Protein AF-A0A6I9P9M8-F1 (afdb_monomer)

Secondary structure (DSSP, 8-state):
----------------S---TT---S-PPP---------TTS-TTHHHHHHHHHHHHHHHHS---SEEEEEEES--GGGHHHHHHHHHHHHHHHHHHH-TT---EEEEEEEE-S-S-----SSSTT-BTTTTBPPTTEEE-SSSS-SSS-EEEEE-S----TTSTT---EEEE-

pLDDT: mean 73.75, std 18.57, range [33.0, 93.5]

Radius of gyration: 21.04 Å; Cα contacts (8 Å, |Δi|>4): 211; chains: 1; bounding box: 41×43×66 Å

Solvent-accessible surface area (backbone atoms only — not comparable to full-atom values): 11092 Å² total; per-residue (Å²): 132,85,79,68,79,81,80,81,82,86,84,88,83,84,84,76,96,64,83,73,94,78,77,83,80,88,79,90,80,80,96,71,96,69,88,74,78,68,62,85,83,49,68,85,63,43,27,61,54,46,34,51,50,52,53,52,46,29,72,74,68,74,48,82,71,64,62,46,80,44,79,46,70,79,65,54,81,95,45,39,70,73,38,49,54,60,47,53,51,27,50,50,50,23,39,34,75,75,36,83,83,50,75,52,50,75,46,60,30,39,33,35,56,85,72,88,80,70,65,71,52,90,49,79,85,62,32,37,69,96,39,48,25,48,48,54,68,47,70,48,65,63,95,84,42,58,95,86,55,59,34,35,38,39,25,79,57,71,50,84,60,68,84,54,83,55,69,60,42,35,40,36,38,90

InterPro domains:
  IPR003165 Piwi domain [PF02171] (35-161)
  IPR003165 Piwi domain [PS50822] (40-174)
  IPR003165 Piwi domain [SM00950] (5-174)
  IPR012337 Ribonuclease H-like superfamily [SSF53098] (2-161)
  IPR036397 Ribonuclease H superfamily [G3DSA:3.30.420.10] (1-168)

Mean predicted aligned error: 12.26 Å

Structure (mmCIF, N/CA/C/O backbone):
data_AF-A0A6I9P9M8-F1
#
_entry.id   AF-A0A6I9P9M8-F1
#
loop_
_atom_site.group_PDB
_atom_site.id
_atom_site.type_symbol
_atom_site.label_atom_id
_atom_site.label_alt_id
_atom_site.label_comp_id
_atom_site.label_asym_id
_atom_site.label_entity_id
_atom_site.label_seq_id
_atom_site.pdbx_PDB_ins_code
_atom_site.Cartn_x
_atom_site.Cartn_y
_atom_site.Cartn_z
_atom_site.occupancy
_atom_site.B_iso_or_equiv
_atom_site.auth_seq_id
_atom_site.auth_comp_id
_atom_site.auth_asym_id
_atom_site.auth_atom_id
_atom_site.pdbx_PDB_model_num
ATOM 1 N N . MET A 1 1 ? -22.772 -9.140 -12.361 1.00 38.00 1 MET A N 1
ATOM 2 C CA . MET A 1 1 ? -21.519 -8.403 -12.088 1.00 38.00 1 MET A CA 1
ATOM 3 C C . MET A 1 1 ? -21.936 -7.082 -11.479 1.00 38.00 1 MET A C 1
ATOM 5 O O . MET A 1 1 ? -22.175 -6.124 -12.203 1.00 38.00 1 MET A O 1
ATOM 9 N N . ASP A 1 2 ? -22.177 -7.093 -10.172 1.00 39.47 2 ASP A N 1
ATOM 10 C CA . ASP A 1 2 ? -22.816 -5.989 -9.462 1.00 39.47 2 ASP A CA 1
ATOM 11 C C . ASP A 1 2 ? -21.878 -4.789 -9.412 1.00 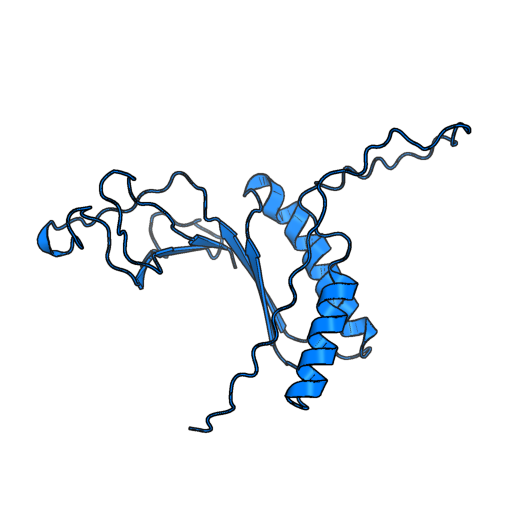39.47 2 ASP A C 1
ATOM 13 O O . ASP A 1 2 ? -20.940 -4.736 -8.612 1.00 39.47 2 ASP A O 1
ATOM 17 N N . GLY A 1 3 ? -22.136 -3.837 -10.308 1.00 44.97 3 GLY A N 1
ATOM 18 C CA . GLY A 1 3 ? -21.506 -2.529 -10.343 1.00 44.97 3 GLY A CA 1
ATOM 19 C C . GLY A 1 3 ? -21.892 -1.739 -9.103 1.00 44.97 3 GLY A C 1
ATOM 20 O O . GLY A 1 3 ? -22.756 -0.869 -9.152 1.00 44.97 3 GLY A O 1
ATOM 21 N N . HIS A 1 4 ? -21.246 -2.042 -7.982 1.00 50.22 4 HIS A N 1
ATOM 22 C CA . HIS A 1 4 ? -21.179 -1.110 -6.875 1.00 50.22 4 HIS A CA 1
ATOM 23 C C . HIS A 1 4 ? -20.422 0.110 -7.404 1.00 50.22 4 HIS A C 1
ATOM 25 O O . HIS A 1 4 ? -19.258 -0.041 -7.785 1.00 50.22 4 HIS A O 1
ATOM 31 N N . PRO A 1 5 ? -21.038 1.304 -7.476 1.00 45.53 5 PRO A N 1
ATOM 32 C CA . PRO A 1 5 ? -20.287 2.502 -7.793 1.00 45.53 5 PRO A CA 1
ATOM 33 C C . PRO A 1 5 ? -19.228 2.629 -6.706 1.00 45.53 5 PRO A C 1
ATOM 35 O O . PRO A 1 5 ? -19.551 2.792 -5.526 1.00 45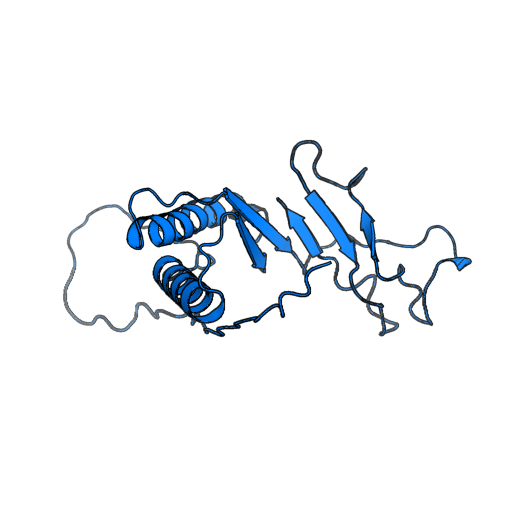.53 5 PRO A O 1
ATOM 38 N N . SER A 1 6 ? -17.964 2.486 -7.081 1.00 42.50 6 SER A N 1
ATOM 39 C CA . SER A 1 6 ? -16.853 2.715 -6.180 1.00 42.50 6 SER A CA 1
ATOM 40 C C . SER A 1 6 ? -16.897 4.192 -5.784 1.00 42.50 6 SER A C 1
ATOM 42 O O . SER A 1 6 ? -16.474 5.084 -6.512 1.00 42.50 6 SER A O 1
ATOM 44 N N . ARG A 1 7 ? -17.516 4.470 -4.632 1.00 52.22 7 ARG A N 1
ATOM 45 C CA . ARG A 1 7 ? -17.555 5.796 -4.016 1.00 52.22 7 ARG A CA 1
ATOM 46 C C . ARG A 1 7 ? -16.172 6.054 -3.435 1.00 52.22 7 ARG A C 1
ATOM 48 O O . ARG A 1 7 ? -15.908 5.748 -2.277 1.00 52.22 7 ARG A O 1
ATOM 55 N N . TYR A 1 8 ? -15.264 6.547 -4.267 1.00 51.00 8 TYR A N 1
ATOM 56 C CA . TYR A 1 8 ? -13.941 6.951 -3.816 1.00 51.00 8 TYR A CA 1
ATOM 57 C C . TYR A 1 8 ? -14.081 8.202 -2.941 1.00 51.00 8 TYR A C 1
ATOM 59 O O . TYR A 1 8 ? -14.639 9.210 -3.370 1.00 51.00 8 TYR A O 1
ATOM 67 N N . CYS A 1 9 ? -13.586 8.134 -1.709 1.00 54.84 9 CYS A N 1
ATOM 68 C CA . CYS A 1 9 ? -13.408 9.297 -0.851 1.00 54.84 9 CYS A CA 1
ATOM 69 C C . CYS A 1 9 ? -11.907 9.568 -0.752 1.00 54.84 9 CYS A C 1
ATOM 71 O O . CYS A 1 9 ? -11.137 8.658 -0.443 1.00 54.84 9 CYS A O 1
ATOM 73 N N . ALA A 1 10 ? -11.492 10.794 -1.063 1.00 51.47 10 ALA A N 1
ATOM 74 C CA . ALA A 1 10 ? -10.105 11.222 -0.972 1.00 51.47 10 ALA A CA 1
ATOM 75 C C . ALA A 1 10 ? -10.009 12.363 0.039 1.00 51.47 10 ALA A C 1
ATOM 77 O O . ALA A 1 10 ? -10.648 13.400 -0.127 1.00 51.47 10 ALA A O 1
ATOM 78 N N . THR A 1 11 ? -9.187 12.171 1.065 1.00 57.09 11 THR A N 1
ATOM 79 C CA . THR A 1 11 ? -8.859 13.214 2.037 1.00 57.09 11 THR A CA 1
ATOM 80 C C . THR A 1 11 ? -7.403 13.599 1.826 1.00 57.09 11 THR A C 1
ATOM 82 O O . THR A 1 11 ? -6.520 12.744 1.886 1.00 57.09 11 THR A O 1
ATOM 85 N N . VAL A 1 12 ? -7.147 14.879 1.557 1.00 64.94 12 VAL A N 1
ATOM 86 C CA . VAL A 1 12 ? -5.789 15.421 1.419 1.00 64.94 12 VAL A CA 1
ATOM 87 C C . VAL A 1 12 ? -5.429 16.122 2.719 1.00 64.94 12 VAL A C 1
ATOM 89 O O . VAL A 1 12 ? -6.162 16.996 3.175 1.00 64.94 12 VAL A O 1
ATOM 92 N N . ARG A 1 13 ? -4.296 15.749 3.314 1.00 65.19 13 ARG A N 1
ATOM 93 C CA . ARG A 1 13 ? -3.725 16.444 4.471 1.00 65.19 13 ARG A CA 1
ATOM 94 C C . ARG A 1 13 ? -2.255 16.740 4.222 1.00 65.19 13 ARG A C 1
ATOM 96 O O . ARG A 1 13 ? -1.567 15.971 3.553 1.00 65.19 13 ARG A O 1
ATOM 103 N N . VAL A 1 14 ? -1.791 17.864 4.755 1.00 61.94 14 VAL A N 1
ATOM 104 C CA . VAL A 1 14 ? -0.394 18.293 4.670 1.00 61.94 14 VAL A CA 1
ATOM 105 C C . VAL A 1 14 ? 0.233 18.108 6.042 1.00 61.94 14 VAL A C 1
ATOM 107 O O . VAL A 1 14 ? -0.209 18.721 7.010 1.00 61.94 14 VAL A O 1
ATOM 110 N N . GLN A 1 15 ? 1.260 17.267 6.123 1.00 57.44 15 GLN A N 1
ATOM 111 C CA . GLN A 1 15 ? 2.121 17.190 7.297 1.00 57.44 15 GLN A CA 1
ATOM 112 C C . GLN A 1 15 ? 3.264 18.186 7.096 1.00 57.44 15 GLN A C 1
ATOM 114 O O . GLN A 1 15 ? 4.047 18.064 6.154 1.00 57.44 15 GLN A O 1
ATOM 119 N N . THR A 1 16 ? 3.338 19.211 7.941 1.00 53.88 16 THR A N 1
ATOM 120 C CA . THR A 1 16 ? 4.439 20.175 7.914 1.00 53.88 16 THR A CA 1
ATOM 121 C C . THR A 1 16 ? 5.684 19.543 8.531 1.00 53.88 16 THR A C 1
ATOM 123 O O . THR A 1 16 ? 5.654 18.996 9.630 1.00 53.88 16 THR A O 1
ATOM 126 N N . SER A 1 17 ? 6.815 19.625 7.832 1.00 44.75 17 SER A N 1
ATOM 127 C CA . SER A 1 17 ? 8.100 19.064 8.271 1.00 44.75 17 SER A CA 1
ATOM 128 C C . SER A 1 17 ? 8.803 19.910 9.345 1.00 44.75 17 SER A C 1
ATOM 130 O O . SER A 1 17 ? 10.019 19.832 9.491 1.00 44.75 17 SER A O 1
ATOM 132 N N . ARG A 1 18 ? 8.091 20.776 10.069 1.00 45.00 18 ARG A N 1
ATOM 133 C CA . ARG A 1 18 ? 8.691 21.678 11.057 1.00 45.00 18 ARG A CA 1
ATOM 134 C C . ARG A 1 18 ? 7.803 21.787 12.286 1.00 45.00 18 ARG A C 1
ATOM 136 O O . ARG A 1 18 ? 6.855 22.563 12.300 1.00 45.00 18 ARG A O 1
ATOM 143 N N . GLN A 1 19 ? 8.161 21.052 13.330 1.00 40.75 19 GLN A N 1
ATOM 144 C CA . GLN A 1 19 ? 8.165 21.656 14.654 1.00 40.75 19 GLN A CA 1
ATOM 145 C C . GLN A 1 19 ? 9.576 22.204 14.829 1.00 40.75 19 GLN A C 1
ATOM 147 O O . GLN A 1 19 ? 10.525 21.460 15.056 1.00 40.75 19 GLN A O 1
ATOM 152 N N . ASP A 1 20 ? 9.721 23.502 14.592 1.00 33.00 20 ASP A N 1
ATOM 153 C CA . ASP A 1 20 ? 10.872 24.247 15.073 1.00 33.00 20 ASP A CA 1
ATOM 154 C C . ASP A 1 20 ? 10.820 24.132 16.606 1.00 33.00 20 ASP A C 1
ATOM 156 O O . ASP A 1 20 ? 9.942 24.715 17.247 1.00 33.00 20 ASP A O 1
ATOM 160 N N . ILE A 1 21 ? 11.691 23.314 17.202 1.00 41.12 21 ILE A N 1
ATOM 161 C CA . ILE A 1 21 ? 11.910 23.277 18.657 1.00 41.12 21 ILE A CA 1
ATOM 162 C C . ILE A 1 21 ? 12.675 24.559 19.023 1.00 41.12 21 ILE A C 1
ATOM 164 O O . ILE A 1 21 ? 13.823 24.532 19.451 1.00 41.12 21 ILE A O 1
ATOM 168 N N . SER A 1 22 ? 12.070 25.718 18.771 1.00 34.97 22 SER A N 1
ATOM 169 C CA . SER A 1 22 ? 12.670 27.023 19.047 1.00 34.97 22 SER A CA 1
ATOM 170 C C . SER A 1 22 ? 11.703 28.024 19.681 1.00 34.97 22 SER A C 1
ATOM 172 O O . SER A 1 22 ? 12.068 29.183 19.846 1.00 34.97 22 SER A O 1
ATOM 174 N N . GLN A 1 23 ? 10.509 27.600 20.127 1.00 36.34 23 GLN A N 1
ATOM 175 C CA . GLN A 1 23 ? 9.585 28.476 20.873 1.00 36.34 23 GLN A CA 1
ATOM 176 C C . GLN A 1 23 ? 8.889 27.832 22.087 1.00 36.34 23 GLN A C 1
ATOM 178 O O . GLN A 1 23 ? 7.714 28.079 22.339 1.00 36.34 23 GLN A O 1
ATOM 183 N N . VAL A 1 24 ? 9.616 27.071 22.910 1.00 41.75 24 VAL A N 1
ATOM 184 C CA . VAL A 1 24 ? 9.244 26.934 24.332 1.00 41.75 24 VAL A CA 1
ATOM 185 C C . VAL A 1 24 ? 10.302 27.654 25.157 1.00 41.75 24 VAL A C 1
ATOM 187 O O . VAL A 1 24 ? 11.291 27.082 25.605 1.00 41.75 24 VAL A O 1
ATOM 190 N N . SER A 1 25 ? 10.116 28.965 25.281 1.00 45.06 25 SER A N 1
ATOM 191 C CA . SER A 1 25 ? 10.826 29.798 26.241 1.00 45.06 25 SER A CA 1
ATOM 192 C C . SER A 1 25 ? 10.408 29.434 27.668 1.00 45.06 25 SER A C 1
ATOM 194 O O . SER A 1 25 ? 9.216 29.380 27.961 1.00 45.06 25 SER A O 1
ATOM 196 N N . ALA A 1 26 ? 11.418 29.309 28.534 1.00 44.53 26 ALA A N 1
ATOM 197 C CA . ALA A 1 26 ? 11.366 29.329 29.998 1.00 44.53 26 ALA A CA 1
ATOM 198 C C . ALA A 1 26 ? 10.738 28.110 30.702 1.00 44.53 26 ALA A C 1
ATOM 200 O O 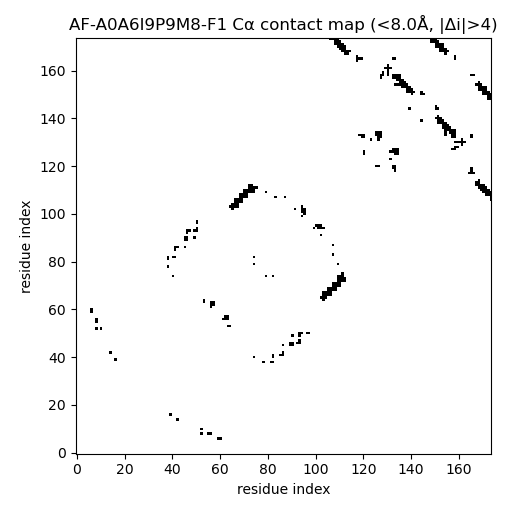. ALA A 1 26 ? 9.615 28.182 31.181 1.00 44.53 26 ALA A O 1
ATOM 201 N N . CYS A 1 27 ? 11.507 27.019 30.812 1.00 36.59 27 CYS A N 1
ATOM 202 C CA . CYS A 1 27 ? 11.688 26.203 32.031 1.00 36.59 27 CYS A CA 1
ATOM 203 C C . CYS A 1 27 ? 12.611 25.005 31.713 1.00 36.59 27 CYS A C 1
ATOM 205 O O . CYS A 1 27 ? 12.400 24.359 30.687 1.00 36.59 27 CYS A O 1
ATOM 207 N N . PRO A 1 28 ? 13.617 24.669 32.545 1.00 48.19 28 PRO A N 1
ATOM 208 C CA . PRO A 1 28 ? 14.420 23.465 32.335 1.00 48.19 28 PRO A CA 1
ATOM 209 C C . PRO A 1 28 ? 13.622 22.209 32.749 1.00 48.19 28 PRO A C 1
ATOM 211 O O . PRO A 1 28 ? 13.163 22.145 33.892 1.00 48.19 28 PRO A O 1
ATOM 214 N N . PRO A 1 29 ? 13.435 21.206 31.870 1.00 51.84 29 PRO A N 1
ATOM 215 C CA . PRO A 1 29 ? 12.819 19.935 32.246 1.00 51.84 29 PRO A CA 1
ATOM 216 C C . PRO A 1 29 ? 13.831 18.979 32.923 1.00 51.84 29 PRO A C 1
ATOM 218 O O . PRO A 1 29 ? 15.032 19.063 32.656 1.00 51.84 29 PRO A O 1
ATOM 221 N N . PRO A 1 30 ? 13.371 18.060 33.798 1.00 41.84 30 PRO A N 1
ATOM 222 C CA . PRO A 1 30 ? 14.217 17.073 34.478 1.00 41.84 30 PRO A CA 1
ATOM 223 C C . PRO A 1 30 ? 14.722 15.977 33.515 1.00 41.84 30 PRO A C 1
ATOM 225 O O . PRO A 1 30 ? 14.087 15.723 32.487 1.00 41.84 30 PRO A O 1
ATOM 228 N N . PRO A 1 31 ? 15.834 15.278 33.830 1.00 44.16 31 PRO A N 1
ATOM 229 C CA . PRO A 1 31 ? 16.413 14.292 32.932 1.00 44.16 31 PRO A CA 1
ATOM 230 C C . PRO A 1 31 ? 15.608 12.995 33.019 1.00 44.16 31 PRO A C 1
ATOM 232 O O . PRO A 1 31 ? 15.712 12.243 33.985 1.00 44.16 31 PRO A O 1
ATOM 235 N N . THR A 1 32 ? 14.808 12.708 31.996 1.00 40.38 32 THR A N 1
ATOM 236 C CA . THR A 1 32 ? 14.287 11.354 31.776 1.00 40.38 32 THR A CA 1
ATOM 237 C C . THR A 1 32 ? 14.656 10.953 30.359 1.00 40.38 32 THR A C 1
ATOM 239 O O . THR A 1 32 ? 14.159 11.515 29.387 1.00 40.38 32 THR A O 1
ATOM 242 N N . HIS A 1 33 ? 15.605 10.026 30.253 1.00 40.56 33 HIS A N 1
ATOM 243 C CA . HIS A 1 33 ? 16.050 9.440 28.997 1.00 40.56 33 HIS A CA 1
ATOM 244 C C . HIS A 1 33 ? 14.869 8.812 28.253 1.00 40.56 33 HIS A C 1
ATOM 246 O O . HIS A 1 33 ? 14.426 7.727 28.613 1.00 40.56 33 HIS A O 1
ATOM 252 N N . GLN A 1 34 ? 14.410 9.475 27.196 1.00 37.09 34 GLN A N 1
ATOM 253 C CA . GLN A 1 34 ? 13.896 8.851 25.979 1.00 37.09 34 GLN A CA 1
ATOM 254 C C . GLN A 1 34 ? 13.831 9.936 24.899 1.00 37.09 34 GLN A C 1
ATOM 256 O O . GLN A 1 34 ? 12.775 10.480 24.590 1.00 37.09 34 GLN A O 1
ATOM 261 N N . GLU A 1 35 ? 14.986 10.264 24.314 1.00 39.75 35 GLU A N 1
ATOM 262 C CA . GLU A 1 35 ? 15.025 10.873 22.984 1.00 39.75 35 GLU A CA 1
ATOM 263 C C . GLU A 1 35 ? 14.401 9.869 22.008 1.00 39.75 35 GLU A C 1
ATOM 265 O O . GLU A 1 35 ? 15.071 9.023 21.416 1.00 39.75 35 GLU A O 1
ATOM 270 N N . GLN A 1 36 ? 13.076 9.907 21.876 1.00 42.28 36 GLN A N 1
ATOM 271 C CA . GLN A 1 36 ? 12.408 9.302 20.741 1.00 42.28 36 GLN A CA 1
ATOM 272 C C . GLN A 1 36 ? 12.801 10.134 19.525 1.00 42.28 36 GLN A C 1
ATOM 274 O O . GLN A 1 36 ? 12.152 11.120 19.180 1.00 42.28 36 GLN A O 1
ATOM 279 N N . LEU A 1 37 ? 13.889 9.718 18.875 1.00 42.53 37 LEU A N 1
ATOM 280 C CA . LEU A 1 37 ? 14.179 10.026 17.483 1.00 42.53 37 LEU A CA 1
ATOM 281 C C . LEU A 1 37 ? 13.041 9.432 16.644 1.00 42.53 37 LEU A C 1
ATOM 283 O O . LEU A 1 37 ? 13.178 8.376 16.026 1.00 42.53 37 LEU A O 1
ATOM 287 N N . PHE A 1 38 ? 11.867 10.062 16.678 1.00 48.66 38 PHE A N 1
ATOM 288 C CA . PHE A 1 38 ? 10.810 9.774 15.731 1.00 48.66 38 PHE A CA 1
ATOM 289 C C . PHE A 1 38 ? 11.398 10.094 14.368 1.00 48.66 38 PHE A C 1
ATOM 291 O O . PHE A 1 38 ? 11.632 11.261 14.053 1.00 48.66 38 PHE A O 1
ATOM 298 N N . SER A 1 39 ? 11.687 9.053 13.582 1.00 54.62 39 SER A N 1
ATOM 299 C CA . SER A 1 39 ? 12.012 9.243 12.177 1.00 54.62 39 SER A CA 1
ATOM 300 C C . SER A 1 39 ? 10.916 10.135 11.609 1.00 54.62 39 SER A C 1
ATOM 302 O O . SER A 1 39 ? 9.734 9.792 11.683 1.00 54.62 39 SER A O 1
ATOM 304 N N . GLN A 1 40 ? 11.300 11.315 11.127 1.00 59.62 40 GLN A N 1
ATOM 305 C CA . GLN A 1 40 ? 10.379 12.357 10.673 1.00 59.62 40 GLN A CA 1
ATOM 306 C C . GLN A 1 40 ? 9.437 11.856 9.559 1.00 59.62 40 GLN A C 1
ATOM 308 O O . GLN A 1 40 ? 8.424 12.485 9.262 1.00 59.62 40 GLN A O 1
ATOM 313 N N . GLU A 1 41 ? 9.758 10.699 8.971 1.00 70.75 41 GLU A N 1
ATOM 314 C CA . GLU A 1 41 ? 8.953 9.974 7.996 1.00 70.75 41 GLU A CA 1
ATOM 315 C C . GLU A 1 41 ? 7.687 9.309 8.576 1.00 70.75 41 GLU A C 1
ATOM 317 O O . GLU A 1 41 ? 6.793 8.964 7.802 1.00 70.75 41 GLU A O 1
ATOM 322 N N . VAL A 1 42 ? 7.568 9.116 9.897 1.00 80.69 42 VAL A N 1
ATOM 323 C CA . VAL A 1 42 ? 6.373 8.502 10.505 1.00 80.69 42 VAL A CA 1
ATOM 324 C C . VAL A 1 42 ? 5.223 9.503 10.559 1.00 80.69 42 VAL A C 1
ATOM 326 O O . VAL A 1 42 ? 5.345 10.624 11.060 1.00 80.69 42 VAL A O 1
ATOM 329 N N . ILE A 1 43 ? 4.058 9.068 10.088 1.00 84.69 43 ILE A N 1
ATOM 330 C CA . ILE A 1 43 ? 2.833 9.858 10.148 1.00 84.69 43 ILE A CA 1
ATOM 331 C C . ILE A 1 43 ? 2.261 9.813 11.573 1.00 84.69 43 ILE A C 1
ATOM 333 O O . ILE A 1 43 ? 1.659 8.821 11.985 1.00 84.69 43 ILE A O 1
ATOM 337 N N . GLN A 1 44 ? 2.427 10.902 12.328 1.00 81.69 44 GLN A N 1
ATOM 338 C CA . GLN A 1 44 ? 2.034 10.965 13.745 1.00 81.69 44 GLN A CA 1
ATOM 339 C C . GLN A 1 44 ? 0.513 10.843 13.956 1.00 81.69 44 GLN A C 1
ATOM 341 O O . GLN A 1 44 ? 0.068 10.132 14.854 1.00 81.69 44 GLN A O 1
ATOM 346 N N . ASP A 1 45 ? -0.294 11.478 13.100 1.00 86.12 45 ASP A N 1
ATOM 347 C CA . ASP A 1 45 ? -1.761 11.523 13.233 1.00 86.12 45 ASP A CA 1
ATOM 348 C C . ASP A 1 45 ? -2.489 10.438 12.407 1.00 86.12 45 ASP A C 1
ATOM 350 O O . ASP A 1 45 ? -3.666 10.559 12.060 1.00 86.12 45 ASP A O 1
ATOM 354 N N . LEU A 1 46 ? -1.791 9.348 12.054 1.00 90.00 46 LEU A N 1
ATOM 355 C CA . LEU A 1 46 ? -2.346 8.306 11.181 1.00 90.00 46 LEU A CA 1
ATOM 356 C C . LEU A 1 46 ? -3.597 7.645 11.775 1.00 90.00 46 LEU A C 1
ATOM 358 O O . LEU A 1 46 ? -4.539 7.341 11.046 1.00 90.00 46 LEU A O 1
ATOM 362 N N . THR A 1 47 ? -3.636 7.471 13.098 1.00 90.81 47 THR A N 1
ATOM 363 C CA . THR A 1 47 ? -4.769 6.847 13.799 1.00 90.81 47 THR A CA 1
ATOM 364 C C . THR A 1 47 ? -6.075 7.604 13.543 1.00 90.81 47 THR A C 1
ATOM 366 O O . THR A 1 47 ? -7.077 7.004 13.150 1.00 90.81 47 THR A O 1
ATOM 369 N N . ASN A 1 48 ? -6.073 8.929 13.720 1.00 89.94 48 ASN A N 1
ATOM 370 C CA . ASN A 1 48 ? -7.276 9.741 13.536 1.00 89.94 48 ASN A CA 1
ATOM 371 C C . ASN A 1 48 ? -7.672 9.822 12.060 1.00 89.94 48 ASN A C 1
ATOM 373 O O . ASN A 1 48 ? -8.848 9.670 11.733 1.00 89.94 48 ASN A O 1
ATOM 377 N N . MET A 1 49 ? -6.693 9.957 11.159 1.00 89.69 49 MET A N 1
ATOM 378 C CA . MET A 1 49 ? -6.948 9.963 9.715 1.00 89.69 49 MET A CA 1
ATOM 379 C C . MET A 1 49 ? -7.645 8.687 9.241 1.00 89.69 49 MET A C 1
ATOM 381 O O . MET A 1 49 ? -8.655 8.748 8.541 1.00 89.69 49 MET A O 1
ATOM 385 N N . VAL A 1 50 ? -7.134 7.523 9.645 1.00 91.00 50 VAL A N 1
ATOM 386 C CA . VAL A 1 50 ? -7.716 6.227 9.276 1.00 91.00 50 VAL A CA 1
ATOM 387 C C . VAL A 1 50 ? -9.111 6.082 9.873 1.00 91.00 50 VAL A C 1
ATOM 389 O O . VAL A 1 50 ? -10.029 5.645 9.182 1.00 91.00 50 VAL A O 1
ATOM 392 N N . ARG A 1 51 ? -9.302 6.494 11.131 1.00 91.50 51 ARG A N 1
ATOM 393 C CA . ARG A 1 51 ? -10.609 6.464 11.795 1.00 91.50 51 ARG A CA 1
ATOM 394 C C . ARG A 1 51 ? -11.652 7.271 11.023 1.00 91.50 51 ARG A C 1
ATOM 396 O O . ARG A 1 51 ? -12.747 6.772 10.770 1.00 91.50 51 ARG A O 1
ATOM 403 N N . GLU A 1 52 ? -11.322 8.496 10.629 1.00 90.69 52 GLU A N 1
ATOM 404 C CA . GLU A 1 52 ? -12.227 9.345 9.853 1.00 90.69 52 GLU A CA 1
ATOM 405 C C . GLU A 1 52 ? -12.577 8.733 8.495 1.00 90.69 52 GLU A C 1
ATOM 407 O O . GLU A 1 52 ? -13.755 8.698 8.130 1.00 90.69 52 GLU A O 1
ATOM 412 N N . LEU A 1 53 ? -11.584 8.196 7.779 1.00 90.12 53 LEU A N 1
ATOM 413 C CA . LEU A 1 53 ? -11.794 7.527 6.493 1.00 90.12 53 LEU A CA 1
ATOM 414 C C . LEU A 1 53 ? -12.694 6.295 6.633 1.00 90.12 53 LEU A C 1
ATOM 416 O O . LEU A 1 53 ? -13.596 6.103 5.821 1.00 90.12 53 LEU A O 1
ATOM 420 N N . LEU A 1 54 ? -12.511 5.489 7.682 1.00 89.50 54 LEU A N 1
ATOM 421 C CA . LEU A 1 54 ? -13.362 4.331 7.965 1.00 89.50 54 LEU A CA 1
ATOM 422 C C . LEU A 1 54 ? -14.808 4.747 8.271 1.00 89.50 54 LEU A C 1
ATOM 424 O O . LEU A 1 54 ? -15.749 4.137 7.759 1.00 89.50 54 LEU A O 1
ATOM 428 N N . ILE A 1 55 ? -15.006 5.820 9.044 1.00 90.00 55 ILE A N 1
ATOM 429 C CA . ILE A 1 55 ? -16.342 6.370 9.317 1.00 90.00 55 ILE A CA 1
ATOM 430 C C . ILE A 1 55 ? -16.991 6.881 8.023 1.00 90.00 55 ILE A C 1
ATOM 432 O O . ILE A 1 55 ? -18.169 6.615 7.775 1.00 90.00 55 ILE A O 1
ATOM 436 N N . GLN A 1 56 ? -16.250 7.609 7.185 1.00 88.25 56 GLN A N 1
ATOM 437 C CA . GLN A 1 56 ? -16.741 8.107 5.894 1.00 88.25 56 GLN A CA 1
ATOM 438 C C . GLN A 1 56 ? -17.076 6.961 4.929 1.00 88.25 56 GLN A C 1
ATOM 440 O O . GLN A 1 56 ? -18.115 6.989 4.261 1.00 88.25 56 GLN A O 1
ATOM 445 N N . PHE A 1 57 ? -16.246 5.919 4.896 1.00 87.56 57 PHE A N 1
ATOM 446 C CA . PHE A 1 57 ? -16.494 4.712 4.117 1.00 87.56 57 PHE A CA 1
ATOM 447 C C . PHE A 1 57 ? -17.787 4.021 4.565 1.00 87.56 57 PHE A C 1
ATOM 449 O O . PHE A 1 57 ? -18.648 3.721 3.738 1.00 87.56 57 PHE A O 1
ATOM 456 N N . TYR A 1 58 ? -17.993 3.860 5.874 1.00 87.75 58 TYR A N 1
ATOM 457 C CA . TYR A 1 58 ? -19.225 3.282 6.408 1.00 87.75 58 TYR A CA 1
ATOM 458 C C . TYR A 1 58 ? -20.456 4.158 6.127 1.00 87.75 58 TYR A C 1
ATOM 460 O O . TYR A 1 58 ? -21.524 3.653 5.785 1.00 87.75 58 TYR A O 1
ATOM 468 N N . LYS A 1 59 ? -20.330 5.488 6.211 1.00 88.00 59 LYS A N 1
ATOM 469 C CA . LYS A 1 59 ? -21.422 6.415 5.862 1.00 88.00 59 LYS A CA 1
ATOM 470 C C . LYS A 1 59 ? -21.830 6.304 4.392 1.00 88.00 59 LYS A C 1
ATOM 472 O O . LYS A 1 59 ? -23.017 6.401 4.091 1.00 88.00 59 LYS A O 1
ATOM 477 N N . SER A 1 60 ? -20.865 6.108 3.495 1.00 85.94 60 SER A N 1
ATOM 478 C CA . SER A 1 60 ? -21.100 6.075 2.049 1.00 85.94 60 SER A CA 1
ATOM 479 C C . SER A 1 60 ? -21.535 4.707 1.524 1.00 85.94 60 SER A C 1
ATOM 481 O O . SER A 1 60 ? -22.333 4.672 0.588 1.00 85.94 60 SER A O 1
ATOM 483 N N . THR A 1 61 ? -21.051 3.607 2.107 1.00 85.38 61 THR A N 1
ATOM 484 C CA . THR A 1 61 ? -21.316 2.238 1.625 1.00 85.38 61 THR A CA 1
ATOM 485 C C . THR A 1 61 ? -22.238 1.428 2.532 1.00 85.38 61 THR A C 1
ATOM 487 O O . THR A 1 61 ? -22.811 0.452 2.068 1.00 85.38 61 THR A O 1
ATOM 490 N N . ARG A 1 62 ? -22.402 1.819 3.807 1.00 86.62 62 ARG A N 1
ATOM 491 C CA . ARG A 1 62 ? -23.051 1.030 4.879 1.00 86.62 62 ARG A CA 1
ATOM 492 C C . ARG A 1 62 ? -22.378 -0.311 5.183 1.00 86.62 62 ARG A C 1
ATOM 494 O O . ARG A 1 62 ? -22.916 -1.093 5.959 1.00 86.62 62 ARG A O 1
ATOM 501 N N . PHE A 1 63 ? -21.179 -0.542 4.653 1.00 85.88 63 PHE A N 1
ATOM 502 C CA . PHE A 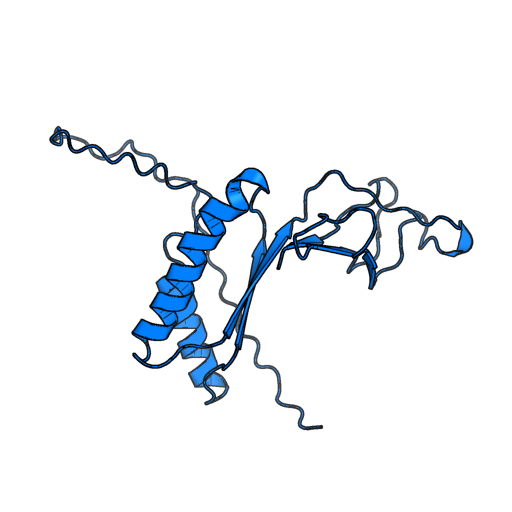1 63 ? -20.392 -1.741 4.909 1.00 85.88 63 PHE A CA 1
ATOM 503 C C . PHE A 1 63 ? -19.127 -1.415 5.698 1.00 85.88 63 PHE A C 1
ATOM 505 O O . PHE A 1 63 ? -18.512 -0.359 5.531 1.00 85.88 63 PHE A O 1
ATOM 512 N N . LYS A 1 64 ? -18.734 -2.348 6.569 1.00 86.75 64 LYS A N 1
ATOM 513 C CA . LYS A 1 64 ? -17.447 -2.311 7.268 1.00 86.75 64 LYS A CA 1
ATOM 514 C C . LYS A 1 64 ? -16.409 -3.031 6.395 1.00 86.75 64 LYS A C 1
ATOM 516 O O . LYS A 1 64 ? -16.669 -4.165 5.987 1.00 86.75 64 LYS A O 1
ATOM 521 N N . PRO A 1 65 ? -15.268 -2.408 6.067 1.00 88.38 65 PRO A N 1
ATOM 522 C CA . PRO A 1 65 ? -14.290 -3.040 5.193 1.00 88.38 65 PRO A CA 1
ATOM 523 C C . PRO A 1 65 ? -13.624 -4.233 5.895 1.00 88.38 65 PRO A C 1
ATOM 525 O O . PRO A 1 65 ? -13.053 -4.102 6.965 1.00 88.38 65 PRO A O 1
ATOM 528 N N . THR A 1 66 ? -13.658 -5.421 5.294 1.00 90.50 66 THR A N 1
ATOM 529 C CA . THR A 1 66 ? -12.987 -6.611 5.864 1.00 90.50 66 THR A CA 1
ATOM 530 C C . THR A 1 66 ? -11.482 -6.627 5.591 1.00 90.50 66 THR A C 1
ATOM 532 O O . THR A 1 66 ? -10.732 -7.355 6.245 1.00 90.50 66 THR A O 1
ATOM 535 N N . ARG A 1 67 ? -11.034 -5.826 4.616 1.00 90.19 67 ARG A N 1
ATOM 536 C CA . ARG A 1 67 ? -9.639 -5.700 4.191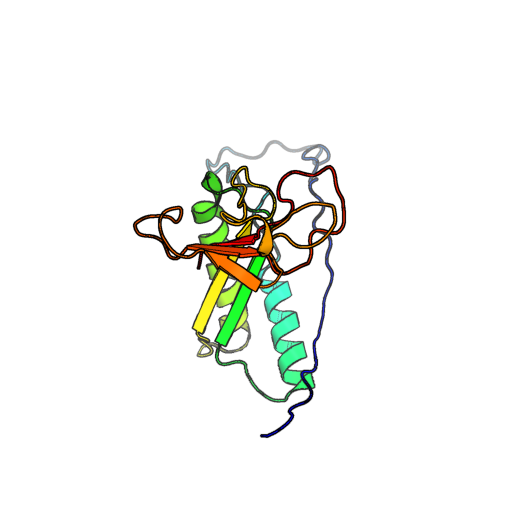 1.00 90.19 67 ARG A CA 1
ATOM 537 C C . ARG A 1 67 ? -9.278 -4.238 3.971 1.00 90.19 67 ARG A C 1
ATOM 539 O O . ARG A 1 67 ? -10.059 -3.490 3.385 1.00 90.19 67 ARG A O 1
ATOM 546 N N . ILE A 1 68 ? -8.082 -3.858 4.402 1.00 91.75 68 ILE A N 1
ATOM 547 C CA . ILE A 1 68 ? -7.501 -2.529 4.222 1.00 91.75 68 ILE A CA 1
ATOM 548 C C . ILE A 1 68 ? -6.205 -2.696 3.436 1.00 91.75 68 ILE A C 1
ATOM 550 O O . ILE A 1 68 ? -5.294 -3.387 3.884 1.00 91.75 68 ILE A O 1
ATOM 554 N N . ILE A 1 69 ? -6.120 -2.054 2.273 1.00 91.00 69 ILE A N 1
ATOM 555 C CA . ILE A 1 69 ? -4.895 -1.994 1.470 1.00 91.00 69 ILE A CA 1
ATOM 556 C C . ILE A 1 69 ? -4.335 -0.584 1.615 1.00 91.00 69 ILE A C 1
ATOM 558 O O . ILE A 1 69 ? -4.987 0.388 1.233 1.00 91.00 69 ILE A O 1
ATOM 562 N N . TYR A 1 70 ? -3.146 -0.471 2.196 1.00 92.00 70 TYR A N 1
ATOM 563 C CA . TYR A 1 70 ? -2.518 0.806 2.504 1.00 92.00 70 TYR A CA 1
ATOM 564 C C . TYR A 1 70 ? -1.260 0.996 1.661 1.00 92.00 70 TYR A C 1
ATOM 566 O O . TYR A 1 70 ? -0.285 0.275 1.835 1.00 92.00 70 TYR A O 1
ATOM 574 N N . TYR A 1 71 ? -1.280 1.976 0.757 1.00 89.62 71 TYR A N 1
ATOM 575 C CA . TYR A 1 71 ? -0.128 2.325 -0.075 1.00 89.62 71 TYR A CA 1
ATOM 576 C C . TYR A 1 71 ? 0.670 3.470 0.562 1.00 89.62 71 TYR A C 1
ATOM 578 O O . TYR A 1 71 ? 0.220 4.618 0.564 1.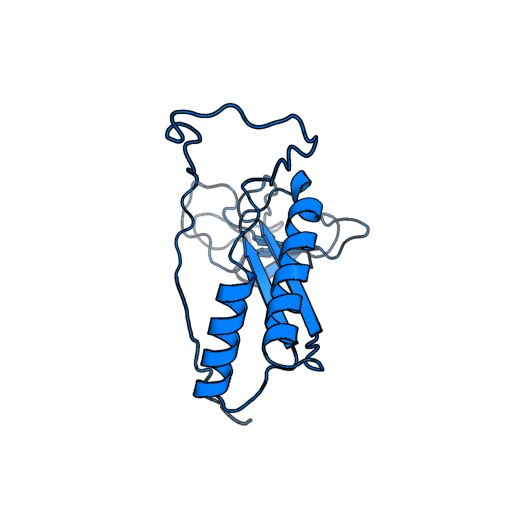00 89.62 71 TYR A O 1
ATOM 586 N N . ARG A 1 72 ? 1.878 3.186 1.060 1.00 88.56 72 ARG A N 1
ATOM 587 C CA . ARG A 1 72 ? 2.780 4.175 1.667 1.00 88.56 72 ARG A CA 1
ATOM 588 C C . ARG A 1 72 ? 3.844 4.635 0.677 1.00 88.56 72 ARG A C 1
ATOM 590 O O . ARG A 1 72 ? 4.750 3.884 0.345 1.00 88.56 72 ARG A O 1
ATOM 597 N N . GLY A 1 73 ? 3.795 5.892 0.237 1.00 85.94 73 GLY A N 1
ATOM 598 C CA . GLY A 1 73 ? 4.790 6.440 -0.697 1.00 85.94 73 GLY A CA 1
ATOM 599 C C . GLY A 1 73 ? 5.855 7.316 -0.038 1.00 85.94 73 GLY A C 1
ATOM 600 O O . GLY A 1 73 ? 5.499 8.224 0.695 1.00 85.94 73 GLY A O 1
ATOM 601 N N . GLY A 1 74 ? 7.137 7.136 -0.367 1.00 78.12 74 GLY A N 1
ATOM 602 C CA . GLY A 1 74 ? 8.205 8.039 0.100 1.00 78.12 74 GLY A CA 1
ATOM 603 C C . GLY A 1 74 ? 8.798 7.666 1.458 1.00 78.12 74 GLY A C 1
ATOM 604 O O . GLY A 1 74 ? 9.029 8.546 2.278 1.00 78.12 74 GLY A O 1
ATOM 605 N N . VAL A 1 75 ? 8.999 6.368 1.675 1.00 82.94 75 VAL A N 1
ATOM 606 C CA . VAL A 1 75 ? 9.815 5.822 2.765 1.00 82.94 75 VAL A CA 1
ATOM 607 C C . VAL A 1 75 ? 11.093 5.272 2.149 1.00 82.94 75 VAL A C 1
ATOM 609 O O . VAL A 1 75 ? 11.049 4.653 1.080 1.00 82.94 75 VAL A O 1
ATOM 612 N N . SER A 1 76 ? 12.224 5.525 2.795 1.00 80.62 76 SER A N 1
ATOM 613 C CA . SER A 1 76 ? 13.514 4.974 2.374 1.00 80.62 76 SER A CA 1
ATOM 614 C C . SER A 1 76 ? 13.641 3.505 2.798 1.00 80.62 76 SER A C 1
ATOM 616 O O . SER A 1 76 ? 13.189 3.133 3.878 1.00 80.62 76 SER A O 1
ATOM 618 N N . GLU A 1 77 ? 14.299 2.662 1.995 1.00 78.56 77 GLU A N 1
ATOM 619 C CA . GLU A 1 77 ? 14.443 1.216 2.269 1.00 78.56 77 GLU A CA 1
ATOM 620 C C . GLU A 1 77 ? 15.019 0.933 3.671 1.00 78.56 77 GLU A C 1
ATOM 622 O O . GLU A 1 77 ? 14.467 0.136 4.427 1.00 78.56 77 GLU A O 1
ATOM 627 N N . GLY A 1 78 ? 16.049 1.682 4.082 1.00 79.81 78 GLY A N 1
ATOM 628 C CA . GLY A 1 78 ? 16.661 1.551 5.412 1.00 79.81 78 GLY A CA 1
ATOM 629 C C . GLY A 1 78 ? 15.764 1.961 6.590 1.00 79.81 78 GLY A C 1
ATOM 630 O O . GLY A 1 78 ? 16.035 1.578 7.724 1.00 79.81 78 GLY A O 1
ATOM 631 N N . GLN A 1 79 ? 14.685 2.708 6.340 1.00 80.81 79 GLN A N 1
ATOM 632 C CA . GLN A 1 79 ? 13.730 3.168 7.357 1.00 80.81 79 GLN A CA 1
ATOM 633 C C . GLN A 1 79 ? 12.388 2.431 7.280 1.00 80.81 79 GLN A C 1
ATOM 635 O O . GLN A 1 79 ? 11.543 2.603 8.159 1.00 80.81 79 GLN A O 1
ATOM 640 N N . MET A 1 80 ? 12.205 1.546 6.293 1.00 81.38 80 MET A N 1
ATOM 641 C CA . MET A 1 80 ? 10.957 0.823 6.055 1.00 81.38 80 MET A CA 1
ATOM 642 C C . MET A 1 80 ? 10.445 0.112 7.310 1.00 81.38 80 MET A C 1
ATOM 644 O O . MET A 1 80 ? 9.295 0.296 7.692 1.00 81.38 80 MET A O 1
ATOM 648 N N . LYS A 1 81 ? 11.309 -0.632 8.012 1.00 81.81 81 LYS A N 1
ATOM 649 C CA . LYS A 1 81 ? 10.923 -1.356 9.237 1.00 81.81 81 LYS A CA 1
ATOM 650 C C . LYS A 1 81 ? 10.555 -0.417 10.388 1.00 81.81 81 LYS A C 1
ATOM 652 O O . LYS A 1 81 ? 9.643 -0.720 11.153 1.00 81.81 81 LYS A O 1
ATOM 657 N N . GLN A 1 82 ? 11.247 0.718 10.501 1.00 84.62 82 GLN A N 1
ATOM 658 C CA . GLN A 1 82 ? 11.014 1.709 11.554 1.00 84.62 82 GLN A CA 1
ATOM 659 C C . GLN A 1 82 ? 9.727 2.504 11.330 1.00 84.62 82 GLN A C 1
ATOM 661 O O . GLN A 1 82 ? 9.114 2.930 12.302 1.00 84.62 82 GLN A O 1
ATOM 666 N N . VAL A 1 83 ? 9.310 2.689 10.074 1.00 87.44 83 VAL A N 1
ATOM 667 C CA . VAL A 1 83 ? 8.083 3.414 9.718 1.00 87.44 83 VAL A CA 1
ATOM 668 C C . VAL A 1 83 ? 6.873 2.482 9.647 1.00 87.44 83 VAL A C 1
ATOM 670 O O . VAL A 1 83 ? 5.813 2.815 10.175 1.00 87.44 83 VAL A O 1
ATOM 673 N N . ALA A 1 84 ? 7.023 1.288 9.069 1.00 87.62 84 ALA A N 1
ATOM 674 C CA . ALA A 1 84 ? 5.914 0.357 8.869 1.00 87.62 84 ALA A CA 1
ATOM 675 C C . ALA A 1 84 ? 5.292 -0.109 10.192 1.00 87.62 84 ALA A C 1
ATOM 677 O O . ALA A 1 84 ? 4.070 -0.128 10.325 1.00 87.62 84 ALA A O 1
ATOM 678 N N . TRP A 1 85 ? 6.112 -0.439 11.196 1.00 87.81 85 TRP A N 1
ATOM 679 C CA . TRP A 1 85 ? 5.623 -0.909 12.496 1.00 87.81 85 TRP A CA 1
ATOM 680 C C . TRP A 1 85 ? 4.711 0.092 13.227 1.00 87.81 85 TRP A C 1
ATOM 682 O O . TRP A 1 85 ? 3.572 -0.270 1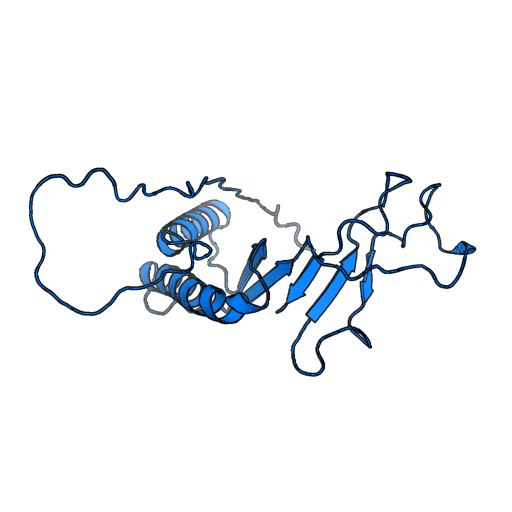3.545 1.00 87.81 85 TRP A O 1
ATOM 692 N N . PRO A 1 86 ? 5.144 1.337 13.510 1.00 90.56 86 PRO A N 1
ATOM 693 C CA . PRO A 1 86 ? 4.291 2.307 14.191 1.00 90.56 86 PRO A CA 1
ATOM 694 C C . PRO A 1 86 ? 3.054 2.676 13.364 1.00 90.56 86 PRO A C 1
ATOM 696 O O . PRO A 1 86 ? 1.976 2.832 13.941 1.00 90.56 86 PRO A O 1
ATOM 699 N N . GLU A 1 87 ? 3.161 2.749 12.033 1.00 90.69 87 GLU A N 1
ATOM 700 C CA . GLU A 1 87 ? 2.010 3.034 11.170 1.00 90.69 87 GLU A CA 1
ATOM 701 C C . GLU A 1 87 ? 0.976 1.896 11.176 1.00 90.69 87 GLU A C 1
ATOM 703 O O . GLU A 1 87 ? -0.222 2.149 11.318 1.00 90.69 87 GLU A O 1
ATOM 708 N N . LEU A 1 88 ? 1.411 0.635 11.106 1.00 91.69 88 LEU A N 1
ATOM 709 C CA . LEU A 1 88 ? 0.527 -0.531 11.221 1.00 91.69 88 LEU A CA 1
ATOM 710 C C . LEU A 1 88 ? -0.208 -0.561 12.563 1.00 91.69 88 LEU A C 1
ATOM 712 O O . LEU A 1 88 ? -1.415 -0.818 12.612 1.00 91.69 88 LEU A O 1
ATOM 716 N N . ILE A 1 89 ? 0.502 -0.259 13.654 1.00 92.06 89 ILE A N 1
ATOM 717 C CA . ILE A 1 89 ? -0.101 -0.149 14.985 1.00 92.06 89 ILE A CA 1
ATOM 718 C C . ILE A 1 89 ? -1.139 0.977 15.005 1.00 92.06 89 ILE A C 1
ATOM 720 O O . ILE A 1 89 ? -2.219 0.781 15.557 1.00 92.06 89 ILE A O 1
ATOM 724 N N . ALA A 1 90 ? -0.857 2.127 14.390 1.00 92.44 90 ALA A N 1
ATOM 725 C CA . ALA A 1 90 ? -1.796 3.245 14.306 1.00 92.44 90 ALA A CA 1
ATOM 726 C C . ALA A 1 90 ? -3.071 2.884 13.518 1.00 92.44 90 ALA A C 1
ATOM 728 O O . ALA A 1 90 ? -4.178 3.134 13.998 1.00 92.44 90 ALA A O 1
ATOM 729 N N . ILE A 1 91 ? -2.942 2.218 12.363 1.00 93.06 91 ILE A N 1
ATOM 730 C CA . ILE A 1 91 ? -4.089 1.731 11.569 1.00 93.06 91 ILE A CA 1
ATOM 731 C C . ILE A 1 91 ? -4.939 0.760 12.401 1.00 93.06 91 ILE A C 1
ATOM 733 O O . ILE A 1 91 ? -6.168 0.857 12.438 1.00 93.06 91 ILE A O 1
ATOM 737 N N . ARG A 1 92 ? -4.295 -0.165 13.117 1.00 93.50 92 ARG A N 1
ATOM 738 C CA . ARG A 1 92 ? -4.986 -1.158 13.945 1.00 93.50 92 ARG A CA 1
ATOM 739 C C . ARG A 1 92 ? -5.649 -0.537 15.172 1.00 93.50 92 ARG A C 1
ATOM 741 O O . ARG A 1 92 ? -6.779 -0.898 15.489 1.00 93.50 92 ARG A O 1
ATOM 748 N N . LYS A 1 93 ? -5.002 0.441 15.812 1.00 93.25 93 LYS A N 1
ATOM 749 C CA . LYS A 1 93 ? -5.599 1.249 16.886 1.00 93.25 93 LYS A CA 1
ATOM 750 C C . LYS A 1 93 ? -6.837 1.994 16.396 1.00 93.25 93 LYS A C 1
ATOM 752 O O . LYS A 1 93 ? -7.837 2.006 17.104 1.00 93.25 93 LYS A O 1
ATOM 757 N N . ALA A 1 94 ? -6.807 2.551 15.185 1.00 92.88 94 ALA A N 1
ATOM 758 C CA . ALA A 1 94 ? -7.967 3.216 14.597 1.00 92.88 94 ALA A CA 1
ATOM 759 C C . ALA A 1 94 ? -9.150 2.250 14.433 1.00 92.88 94 ALA A C 1
ATOM 761 O O . ALA A 1 94 ? -10.272 2.598 14.794 1.00 92.88 94 ALA A O 1
ATOM 762 N N . CYS A 1 95 ? -8.890 1.024 13.966 1.00 93.00 95 CYS A N 1
ATOM 763 C CA . CYS A 1 95 ? -9.908 -0.020 13.836 1.00 93.00 95 CYS A CA 1
ATOM 764 C C . CYS A 1 95 ? -10.518 -0.393 15.198 1.00 93.00 95 CYS A C 1
ATOM 766 O O . CYS A 1 95 ? -11.732 -0.317 15.357 1.00 93.00 95 CYS A O 1
ATOM 768 N N . ILE A 1 96 ? -9.680 -0.690 16.195 1.00 93.38 96 ILE A N 1
ATOM 769 C CA . ILE A 1 96 ? -10.124 -1.072 17.547 1.00 93.38 96 ILE A CA 1
ATOM 770 C C . ILE A 1 96 ? -10.873 0.080 18.240 1.00 93.38 96 ILE A C 1
ATOM 772 O O . ILE A 1 96 ? -11.839 -0.147 18.957 1.00 93.38 96 ILE A O 1
ATOM 776 N N . SER A 1 97 ? -10.472 1.335 17.996 1.00 92.06 97 SER A N 1
ATOM 777 C CA . SER A 1 97 ? -11.143 2.518 18.560 1.00 92.06 97 SER A CA 1
ATOM 778 C C . SER A 1 97 ? -12.562 2.748 18.031 1.00 92.06 97 SER A C 1
ATOM 780 O O . SER A 1 97 ? -13.310 3.535 18.611 1.00 92.06 97 SER A O 1
ATOM 782 N N . LEU A 1 98 ? -12.913 2.119 16.905 1.00 89.50 98 LEU A N 1
ATOM 783 C CA . LEU A 1 98 ? -14.269 2.137 16.366 1.00 89.50 98 LEU A CA 1
ATOM 784 C C . LEU A 1 98 ? -15.111 1.010 16.967 1.00 89.50 98 LEU A C 1
ATOM 786 O O . LEU A 1 98 ? -16.283 1.232 17.259 1.00 89.50 98 LEU A O 1
ATOM 790 N N . GLU A 1 99 ? -14.522 -0.174 17.135 1.00 90.38 99 GLU A N 1
ATOM 791 C CA . GLU A 1 99 ? -15.171 -1.374 17.663 1.00 90.38 99 GLU A CA 1
ATOM 792 C C . GLU A 1 99 ? -14.099 -2.361 18.154 1.00 90.38 99 GLU A C 1
ATOM 794 O O . GLU A 1 99 ? -13.154 -2.659 17.421 1.00 90.38 99 GLU A O 1
ATOM 799 N N . GLU A 1 100 ? -14.237 -2.879 19.379 1.00 87.94 100 GLU A N 1
ATOM 800 C CA . GLU A 1 100 ? -13.181 -3.659 20.053 1.00 87.94 100 GLU A CA 1
ATOM 801 C C . GLU A 1 100 ? -12.786 -4.943 19.296 1.00 87.94 100 GLU A C 1
ATOM 803 O O . GLU A 1 100 ? -11.605 -5.307 19.246 1.00 87.94 100 GLU A O 1
ATOM 808 N N . ASP A 1 101 ? -13.752 -5.575 18.626 1.00 91.06 101 ASP A N 1
ATOM 809 C CA . ASP A 1 101 ? -13.563 -6.820 17.872 1.00 91.06 101 ASP A CA 1
ATOM 810 C C . ASP A 1 101 ? -13.237 -6.607 16.385 1.00 91.06 101 ASP A C 1
ATOM 812 O O . ASP A 1 101 ? -12.994 -7.562 15.639 1.00 91.06 101 ASP A O 1
ATOM 816 N N . TYR A 1 102 ? -13.184 -5.359 15.918 1.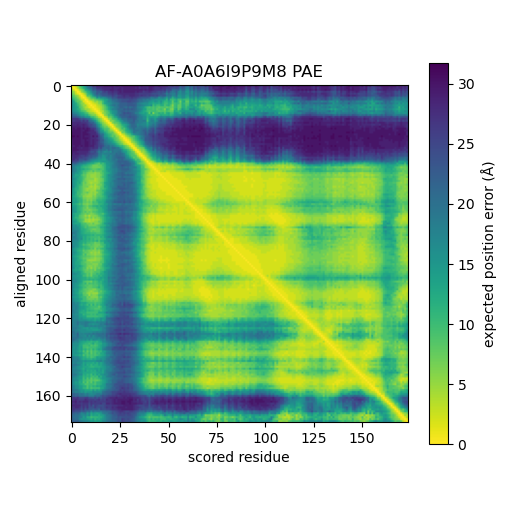00 91.44 102 TYR A N 1
ATOM 817 C CA . TYR A 1 102 ? -12.971 -5.067 14.506 1.00 91.44 102 TYR A CA 1
ATOM 818 C C . TYR A 1 102 ? -11.493 -5.199 14.111 1.00 91.44 102 TYR A C 1
ATOM 820 O O . TYR A 1 102 ? -10.666 -4.302 14.298 1.00 91.44 102 TYR A O 1
ATOM 828 N N . ARG A 1 103 ? -11.159 -6.357 13.531 1.00 91.19 103 ARG A N 1
ATOM 829 C CA . ARG A 1 103 ? -9.801 -6.727 13.101 1.00 91.19 103 ARG A CA 1
ATOM 830 C C . ARG A 1 103 ? -9.754 -7.058 11.604 1.00 91.19 103 ARG A C 1
ATOM 832 O O . ARG A 1 103 ? -9.639 -8.231 11.246 1.00 91.19 103 ARG A O 1
ATOM 839 N N . PRO A 1 104 ? -9.848 -6.052 10.717 1.00 93.19 104 PRO A N 1
ATOM 840 C CA . PRO A 1 104 ? -9.724 -6.285 9.284 1.00 93.19 104 PRO A CA 1
ATOM 841 C C . PRO A 1 104 ? -8.307 -6.750 8.924 1.00 93.19 104 PRO A C 1
ATOM 843 O O . PRO A 1 104 ? -7.330 -6.400 9.590 1.00 93.19 104 PRO A O 1
ATOM 846 N N . GLY A 1 105 ? -8.186 -7.517 7.840 1.00 92.88 105 GLY A N 1
ATOM 847 C CA . GLY A 1 105 ? -6.880 -7.857 7.274 1.00 92.88 105 GLY A CA 1
ATOM 848 C C . GLY A 1 105 ? -6.219 -6.606 6.696 1.00 92.88 105 GLY A C 1
ATOM 849 O O . GLY A 1 105 ? -6.843 -5.906 5.901 1.00 92.88 105 GLY A O 1
ATOM 850 N N . ILE A 1 106 ? -4.978 -6.311 7.086 1.00 93.00 106 ILE A N 1
AT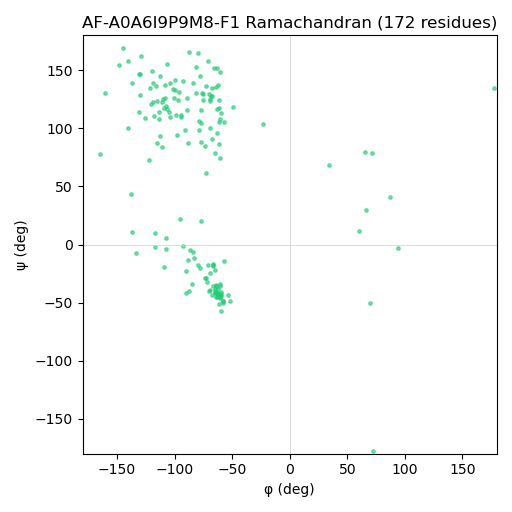OM 851 C CA . ILE A 1 106 ? -4.239 -5.135 6.608 1.00 93.00 106 ILE A CA 1
ATOM 852 C C . ILE A 1 106 ? -3.109 -5.605 5.692 1.00 93.00 106 ILE A C 1
ATOM 854 O O . ILE A 1 106 ? -2.281 -6.414 6.103 1.00 93.00 106 ILE A O 1
ATOM 858 N N . THR A 1 107 ? -3.068 -5.073 4.473 1.00 91.44 107 THR A N 1
ATOM 859 C CA . THR A 1 107 ? -1.956 -5.230 3.530 1.00 91.44 107 THR A CA 1
ATOM 860 C C . THR A 1 107 ? -1.239 -3.892 3.421 1.00 91.44 107 THR A C 1
ATOM 862 O O . THR A 1 107 ? -1.843 -2.897 3.014 1.00 91.44 107 THR A O 1
ATOM 865 N N . TYR A 1 108 ? 0.030 -3.855 3.819 1.00 89.94 108 TYR A N 1
ATOM 866 C CA . TYR A 1 108 ? 0.835 -2.640 3.855 1.00 89.94 108 TYR A CA 1
ATOM 867 C C . TYR A 1 108 ? 1.808 -2.657 2.691 1.00 89.94 108 TYR A C 1
ATOM 869 O O . TYR A 1 108 ? 2.680 -3.508 2.637 1.00 89.94 108 TYR A O 1
ATOM 877 N N . ILE A 1 109 ? 1.643 -1.730 1.754 1.00 89.62 109 ILE A N 1
ATOM 878 C CA . ILE A 1 109 ? 2.408 -1.720 0.517 1.00 89.62 109 ILE A CA 1
ATOM 879 C C . ILE A 1 109 ? 3.244 -0.446 0.444 1.00 89.62 109 ILE A C 1
ATOM 881 O O . ILE A 1 109 ? 2.705 0.647 0.258 1.00 89.62 109 ILE A O 1
ATOM 885 N N . VAL A 1 110 ? 4.565 -0.558 0.549 1.00 87.62 110 VAL A N 1
ATOM 886 C CA . VAL A 1 110 ? 5.471 0.584 0.366 1.00 87.62 110 VAL A CA 1
ATOM 887 C C . VAL A 1 110 ? 5.704 0.816 -1.113 1.00 87.62 110 VAL A C 1
ATOM 889 O O . VAL A 1 110 ? 6.050 -0.102 -1.841 1.00 87.62 110 VAL A O 1
ATOM 892 N N . VAL A 1 111 ? 5.541 2.058 -1.555 1.00 85.88 111 VAL A N 1
ATOM 893 C CA . VAL A 1 111 ? 5.685 2.491 -2.941 1.00 85.88 111 VAL A CA 1
ATOM 894 C C . VAL A 1 111 ? 6.888 3.417 -3.062 1.00 85.88 111 VAL A C 1
ATOM 896 O O . VAL A 1 111 ? 6.849 4.588 -2.669 1.00 85.88 111 VAL A O 1
ATOM 899 N N . GLN A 1 112 ? 7.955 2.931 -3.684 1.00 82.25 112 GLN A N 1
ATOM 900 C CA . GLN A 1 112 ? 9.149 3.726 -3.943 1.00 82.25 112 GLN A CA 1
ATOM 901 C C . GLN A 1 112 ? 9.198 4.148 -5.412 1.00 82.25 112 GLN A C 1
ATOM 903 O O . GLN A 1 112 ? 9.416 3.330 -6.298 1.00 82.25 112 GLN A O 1
ATOM 908 N N . LYS A 1 113 ? 9.000 5.448 -5.672 1.00 76.12 113 LYS A N 1
ATOM 909 C CA . LYS A 1 113 ? 9.062 6.042 -7.026 1.00 76.12 113 LYS A CA 1
ATOM 910 C C . LYS A 1 113 ? 10.454 6.535 -7.431 1.00 76.12 113 LYS A C 1
ATOM 912 O O . LYS A 1 113 ? 10.724 6.721 -8.615 1.00 76.12 113 LYS A O 1
ATOM 917 N N . ARG A 1 114 ? 11.318 6.820 -6.452 1.00 75.31 114 ARG A N 1
ATOM 918 C CA . ARG A 1 114 ? 12.664 7.381 -6.645 1.00 75.31 114 ARG A CA 1
ATOM 919 C C . ARG A 1 114 ? 13.698 6.330 -6.250 1.00 75.31 114 ARG A C 1
ATOM 921 O O . ARG A 1 114 ? 14.026 6.199 -5.078 1.00 75.31 114 ARG A O 1
ATOM 928 N N . HIS A 1 115 ? 14.165 5.564 -7.229 1.00 80.00 115 HIS A N 1
ATOM 929 C CA . HIS A 1 115 ? 15.220 4.564 -7.061 1.00 80.00 115 HIS A CA 1
ATOM 930 C C . HIS A 1 115 ? 16.101 4.500 -8.317 1.00 80.00 115 HIS A C 1
ATOM 932 O O . HIS A 1 115 ? 15.758 5.066 -9.362 1.00 80.00 115 HIS A O 1
ATOM 938 N N . HIS A 1 116 ? 17.234 3.803 -8.236 1.00 79.75 116 HIS A N 1
ATOM 939 C CA . HIS A 1 116 ? 18.226 3.756 -9.317 1.00 79.75 116 HIS A CA 1
ATOM 940 C C . HIS A 1 116 ? 17.982 2.651 -10.358 1.00 79.75 116 HIS A C 1
ATOM 942 O O . HIS A 1 116 ? 18.516 2.729 -11.457 1.00 79.75 116 HIS A O 1
ATOM 948 N N . THR A 1 117 ? 17.104 1.677 -10.096 1.00 80.50 117 THR A N 1
ATOM 949 C CA . THR A 1 117 ? 16.781 0.610 -11.064 1.00 80.50 117 THR A CA 1
ATOM 950 C C . THR A 1 117 ? 16.173 1.157 -12.364 1.00 80.50 117 THR A C 1
ATOM 952 O O . THR A 1 117 ? 15.116 1.793 -12.348 1.00 80.50 117 THR A O 1
ATOM 955 N N . ARG A 1 118 ? 16.759 0.839 -13.524 1.00 81.50 118 ARG A N 1
ATOM 956 C CA . ARG A 1 118 ? 16.270 1.175 -14.884 1.00 81.50 118 ARG A CA 1
ATOM 957 C C . ARG A 1 118 ? 15.985 -0.118 -15.672 1.00 81.50 118 ARG A C 1
ATOM 959 O O . ARG A 1 118 ? 16.627 -1.122 -15.423 1.00 81.50 118 ARG A O 1
ATOM 966 N N . LEU A 1 119 ? 14.882 -0.151 -16.429 1.00 80.69 119 LEU A N 1
ATOM 967 C CA . LEU A 1 119 ? 14.372 -1.339 -17.141 1.00 80.69 119 LEU A CA 1
ATOM 968 C C . LEU A 1 119 ? 14.346 -0.926 -18.604 1.00 80.69 119 LEU A C 1
ATOM 970 O O . LEU A 1 119 ? 13.898 0.179 -18.912 1.00 80.69 119 LEU A O 1
ATOM 974 N N . PHE A 1 120 ? 14.830 -1.802 -19.465 1.00 83.50 120 PHE A N 1
ATOM 975 C CA . PHE A 1 120 ? 14.944 -1.560 -20.892 1.00 83.50 120 PHE A CA 1
ATOM 976 C C . PHE A 1 120 ? 14.346 -2.754 -21.624 1.00 83.50 120 PHE A C 1
ATOM 978 O O . PHE A 1 120 ? 14.441 -3.877 -21.135 1.00 83.50 120 PHE A O 1
ATOM 985 N N . CYS A 1 121 ? 13.734 -2.509 -22.782 1.00 82.44 121 CYS A N 1
ATOM 986 C CA . CYS A 1 121 ? 13.318 -3.599 -23.660 1.00 82.44 121 CYS A CA 1
ATOM 987 C C . CYS A 1 121 ? 14.570 -4.237 -24.265 1.00 82.44 121 CYS A C 1
ATOM 989 O O . CYS A 1 121 ? 15.415 -3.513 -24.813 1.00 82.44 121 CYS A O 1
ATOM 991 N N . SER A 1 122 ? 14.666 -5.563 -24.184 1.00 83.88 122 SER A N 1
ATOM 992 C CA . SER A 1 122 ? 15.701 -6.332 -24.881 1.00 83.88 122 SER A CA 1
ATOM 993 C C . SER A 1 122 ? 15.584 -6.118 -26.389 1.00 83.88 122 SER A C 1
ATOM 995 O O . SER A 1 122 ? 16.567 -5.778 -27.050 1.00 83.88 122 SER A O 1
ATOM 997 N N . ASP A 1 123 ? 14.356 -6.178 -26.905 1.00 84.81 123 ASP A N 1
ATOM 998 C CA . ASP A 1 123 ? 14.070 -5.980 -28.317 1.00 84.81 123 ASP A CA 1
ATOM 999 C C . ASP A 1 123 ? 13.720 -4.530 -28.643 1.00 84.81 123 ASP A C 1
ATOM 1001 O O . ASP A 1 123 ? 13.017 -3.825 -27.916 1.00 84.81 123 ASP A O 1
ATOM 1005 N N . LYS A 1 124 ? 14.209 -4.058 -29.795 1.00 79.62 124 LYS A N 1
ATOM 1006 C CA . LYS A 1 124 ? 13.906 -2.704 -30.285 1.00 79.62 124 LYS A CA 1
ATOM 1007 C C . LYS A 1 124 ? 12.447 -2.551 -30.723 1.00 79.62 124 LYS A C 1
ATOM 1009 O O . LYS A 1 124 ? 11.957 -1.428 -30.713 1.00 79.62 124 LYS A O 1
ATOM 1014 N N . ALA A 1 125 ? 11.780 -3.645 -31.094 1.00 82.44 125 ALA A N 1
ATOM 1015 C CA . ALA A 1 125 ? 10.394 -3.642 -31.562 1.00 82.44 125 ALA A CA 1
ATOM 1016 C C . ALA A 1 125 ? 9.377 -3.384 -30.437 1.00 82.44 125 ALA A C 1
ATOM 1018 O O . ALA A 1 125 ? 8.327 -2.804 -30.686 1.00 82.44 125 ALA A O 1
ATOM 1019 N N . GLU A 1 126 ? 9.706 -3.760 -29.199 1.00 80.81 126 GLU A N 1
ATOM 1020 C CA . GLU A 1 126 ? 8.829 -3.590 -28.028 1.00 80.81 126 GLU A CA 1
ATOM 1021 C C . GLU A 1 126 ? 8.922 -2.196 -27.396 1.00 80.81 126 GLU A C 1
ATOM 1023 O O . GLU A 1 126 ? 8.176 -1.847 -26.479 1.00 80.81 126 GLU A O 1
ATOM 1028 N N . ARG A 1 127 ? 9.855 -1.376 -27.884 1.00 80.25 127 ARG A N 1
ATOM 1029 C CA . ARG A 1 127 ? 10.079 -0.021 -27.393 1.00 80.25 127 ARG A CA 1
ATOM 1030 C C . ARG A 1 127 ? 8.905 0.876 -27.760 1.00 80.25 127 ARG A C 1
ATOM 1032 O O . ARG A 1 127 ? 8.549 1.009 -28.929 1.00 80.25 127 ARG A O 1
ATOM 1039 N N . VAL A 1 128 ? 8.355 1.566 -26.765 1.00 76.94 128 VAL A N 1
ATOM 1040 C CA . VAL A 1 128 ? 7.210 2.457 -26.968 1.00 76.94 128 VAL A CA 1
ATOM 1041 C C . VAL A 1 128 ? 7.666 3.905 -27.141 1.00 76.94 128 VAL A C 1
ATOM 1043 O O . VAL A 1 128 ? 8.328 4.484 -26.277 1.00 76.94 128 VAL A O 1
ATOM 1046 N N . GLY A 1 129 ? 7.252 4.510 -28.257 1.00 72.50 129 GLY A N 1
ATOM 1047 C CA . GLY A 1 129 ? 7.451 5.928 -28.557 1.00 72.50 129 GLY A CA 1
ATOM 1048 C C . GLY A 1 129 ? 8.893 6.316 -28.903 1.00 72.50 129 GLY A C 1
ATOM 1049 O O . GLY A 1 129 ? 9.804 5.493 -28.950 1.00 72.50 129 GLY A O 1
ATOM 1050 N N . LYS A 1 130 ? 9.115 7.618 -29.128 1.00 69.69 130 LYS A N 1
ATOM 1051 C CA . LYS A 1 130 ? 10.446 8.174 -29.450 1.00 69.69 130 LYS A CA 1
ATOM 1052 C C . LYS A 1 130 ? 11.455 8.038 -28.300 1.00 69.69 130 LYS A C 1
ATOM 1054 O O . LYS A 1 130 ? 12.653 8.100 -28.538 1.00 69.69 130 LYS A O 1
ATOM 1059 N N . SER A 1 131 ? 10.966 7.878 -27.069 1.00 68.94 131 SER A N 1
ATOM 1060 C CA . SER A 1 131 ? 11.768 7.716 -25.850 1.00 68.94 131 SER A CA 1
ATOM 1061 C C . SER A 1 131 ? 12.332 6.301 -25.693 1.00 68.94 131 SER A C 1
ATOM 1063 O O . SER A 1 131 ? 13.305 6.104 -24.971 1.00 68.94 131 SER A O 1
ATOM 1065 N N . GLY A 1 132 ? 11.738 5.317 -26.371 1.00 74.81 132 GLY A N 1
ATOM 1066 C CA . GLY A 1 132 ? 12.182 3.931 -26.344 1.00 74.81 132 GLY A CA 1
ATOM 1067 C C . GLY A 1 132 ? 12.030 3.234 -24.987 1.00 74.81 132 GLY A C 1
ATOM 1068 O O . GLY A 1 132 ? 12.834 2.360 -24.663 1.00 74.81 132 GLY A O 1
ATOM 1069 N N . ASN A 1 133 ? 11.038 3.635 -24.188 1.00 80.00 133 ASN A N 1
ATOM 1070 C CA . ASN A 1 133 ? 10.769 3.050 -22.874 1.00 80.00 133 ASN A CA 1
ATOM 1071 C C . ASN A 1 133 ? 10.009 1.718 -22.968 1.00 80.00 133 ASN A C 1
ATOM 1073 O O . ASN A 1 133 ? 9.425 1.387 -24.001 1.00 80.00 133 ASN A O 1
ATOM 1077 N N . VAL A 1 134 ? 10.007 0.978 -21.854 1.00 83.62 134 VAL A N 1
ATOM 1078 C CA . VAL A 1 134 ? 9.154 -0.205 -21.672 1.00 83.62 134 VAL A CA 1
ATOM 1079 C C . VAL A 1 134 ? 7.667 0.167 -21.759 1.00 83.62 134 VAL A C 1
ATOM 1081 O O . VAL A 1 134 ? 7.299 1.286 -21.376 1.00 83.62 134 VAL A O 1
ATOM 1084 N N . PRO A 1 135 ? 6.802 -0.733 -22.255 1.00 84.38 135 PRO A N 1
ATOM 1085 C CA . PRO A 1 135 ? 5.369 -0.482 -22.325 1.00 84.38 135 PRO A CA 1
ATOM 1086 C C . PRO A 1 135 ? 4.741 -0.310 -20.936 1.00 84.38 135 PRO A C 1
ATOM 1088 O O . PRO A 1 135 ? 5.195 -0.882 -19.938 1.00 84.38 135 PRO A O 1
ATOM 1091 N N . ALA A 1 136 ? 3.656 0.465 -20.874 1.00 84.81 136 ALA A N 1
ATOM 1092 C CA . ALA A 1 136 ? 2.843 0.558 -19.667 1.00 84.81 136 ALA A CA 1
ATOM 1093 C C . ALA A 1 136 ? 2.244 -0.822 -19.338 1.00 84.81 136 ALA A C 1
ATOM 1095 O O . ALA A 1 136 ? 1.786 -1.531 -20.229 1.00 84.81 136 ALA A O 1
ATOM 1096 N N . GLY A 1 137 ? 2.258 -1.195 -18.063 1.00 83.19 137 GLY A N 1
ATOM 1097 C CA . GLY A 1 137 ? 1.891 -2.527 -17.582 1.00 83.19 137 GLY A CA 1
ATOM 1098 C C . GLY A 1 137 ? 3.072 -3.487 -17.423 1.00 83.19 137 GLY A C 1
ATOM 1099 O O . GLY A 1 137 ? 2.866 -4.592 -16.936 1.00 83.19 137 GLY A O 1
ATOM 1100 N N . THR A 1 138 ? 4.301 -3.086 -17.776 1.00 85.00 138 THR A N 1
ATOM 1101 C CA . THR A 1 138 ? 5.488 -3.926 -17.542 1.00 85.00 138 THR A CA 1
ATOM 1102 C C . THR A 1 138 ? 5.672 -4.171 -16.044 1.00 85.00 138 THR A C 1
ATOM 1104 O O . THR A 1 138 ? 5.918 -3.221 -15.289 1.00 85.00 138 THR A O 1
ATOM 1107 N N . THR A 1 139 ? 5.598 -5.440 -15.642 1.00 88.56 139 THR A N 1
ATOM 1108 C CA . THR A 1 139 ? 5.818 -5.908 -14.269 1.00 88.56 139 THR A CA 1
ATOM 1109 C C . THR A 1 139 ? 7.040 -6.817 -14.219 1.00 88.56 139 THR A C 1
ATOM 1111 O O . THR A 1 139 ? 7.215 -7.660 -15.093 1.00 88.56 139 THR A O 1
ATOM 1114 N N . VAL A 1 140 ? 7.886 -6.640 -13.203 1.00 87.06 140 VAL A N 1
ATOM 1115 C CA . VAL A 1 140 ? 9.052 -7.494 -12.940 1.00 87.06 140 VAL A CA 1
ATOM 1116 C C . VAL A 1 140 ? 9.047 -7.893 -11.471 1.00 87.06 140 VAL A C 1
ATOM 1118 O O . VAL A 1 140 ? 9.211 -7.040 -10.601 1.00 87.06 140 VAL A O 1
ATOM 1121 N N . ASP A 1 141 ? 8.860 -9.181 -11.217 1.00 88.25 141 ASP A N 1
ATOM 1122 C CA . ASP A 1 141 ? 8.768 -9.816 -9.895 1.00 88.25 141 ASP A CA 1
ATOM 1123 C C . ASP A 1 141 ? 9.906 -10.825 -9.634 1.00 88.25 141 ASP A C 1
ATOM 1125 O O . ASP A 1 141 ? 10.015 -11.390 -8.548 1.00 88.25 141 ASP A O 1
ATOM 1129 N N . SER A 1 142 ? 10.789 -11.034 -10.611 1.00 84.81 142 SER A N 1
ATOM 1130 C CA . SER A 1 142 ? 11.856 -12.034 -10.570 1.00 84.81 142 SER A CA 1
ATOM 1131 C C . SER A 1 142 ? 13.225 -11.443 -10.921 1.00 84.81 142 SER A C 1
ATOM 1133 O O . SER A 1 142 ? 13.338 -10.387 -11.549 1.00 84.81 142 SER A O 1
ATOM 1135 N N . THR A 1 143 ? 14.289 -12.163 -10.552 1.00 85.25 143 THR A N 1
ATOM 1136 C CA . THR A 1 143 ? 15.710 -11.896 -10.876 1.00 85.25 143 THR A CA 1
ATOM 1137 C C . THR A 1 143 ? 16.340 -10.678 -10.190 1.00 85.25 143 THR A C 1
ATOM 1139 O O . THR A 1 143 ? 17.419 -10.795 -9.621 1.00 85.25 143 THR A O 1
ATOM 1142 N N . ILE A 1 144 ? 15.699 -9.511 -10.259 1.00 84.00 144 ILE A N 1
ATOM 1143 C CA . ILE A 1 144 ? 16.206 -8.230 -9.723 1.00 84.00 144 ILE A CA 1
ATOM 1144 C C . ILE A 1 144 ? 15.464 -7.770 -8.458 1.00 84.00 144 ILE A C 1
ATOM 1146 O O . ILE A 1 144 ? 15.663 -6.646 -7.992 1.00 84.00 144 ILE A O 1
ATOM 1150 N N . THR A 1 145 ? 14.564 -8.614 -7.964 1.00 85.62 145 THR A N 1
ATOM 1151 C CA . THR A 1 145 ? 13.779 -8.463 -6.739 1.00 85.62 145 THR A CA 1
ATOM 1152 C C . THR A 1 145 ? 14.535 -9.018 -5.533 1.00 85.62 145 THR A C 1
ATOM 1154 O O . THR A 1 145 ? 15.565 -9.685 -5.670 1.00 85.62 145 THR A O 1
ATOM 1157 N N . HIS A 1 146 ? 14.072 -8.685 -4.334 1.00 80.50 146 HIS A N 1
ATOM 1158 C CA . HIS A 1 146 ? 14.650 -9.167 -3.093 1.00 80.50 146 HIS A CA 1
ATOM 1159 C C . HIS A 1 146 ? 14.480 -10.695 -2.994 1.00 80.50 146 HIS A C 1
ATOM 1161 O O . HIS A 1 146 ? 13.394 -11.213 -3.243 1.00 80.50 146 HIS A O 1
ATOM 1167 N N . PRO A 1 147 ? 15.516 -11.454 -2.595 1.00 82.75 147 PRO A N 1
ATOM 1168 C CA . PRO A 1 147 ? 15.465 -12.919 -2.615 1.00 82.75 147 PRO A CA 1
ATOM 1169 C C . PRO A 1 147 ? 14.470 -13.528 -1.615 1.00 82.75 147 PRO A C 1
ATOM 1171 O O . PRO A 1 147 ? 14.115 -14.697 -1.746 1.00 82.75 147 PRO A O 1
ATOM 1174 N N . SER A 1 148 ? 14.050 -12.771 -0.596 1.00 82.69 148 SER A N 1
ATOM 1175 C CA . SER A 1 148 ? 13.185 -13.265 0.486 1.00 82.69 148 SER A CA 1
ATOM 1176 C C . SER A 1 148 ? 12.004 -12.360 0.842 1.00 82.69 148 SER A C 1
ATOM 1178 O O . SER A 1 148 ? 11.208 -12.735 1.696 1.00 82.69 148 SER A O 1
ATOM 1180 N N . GLU A 1 149 ? 11.919 -11.156 0.273 1.00 82.50 149 GLU A N 1
ATOM 1181 C CA . GLU A 1 149 ? 10.825 -10.212 0.556 1.00 82.50 149 GLU A CA 1
ATOM 1182 C C . GLU A 1 149 ? 9.901 -10.171 -0.660 1.00 82.50 149 GLU A C 1
ATOM 1184 O O . GLU A 1 149 ? 10.323 -10.500 -1.766 1.00 82.50 149 GLU A O 1
ATOM 1189 N N . PHE A 1 150 ? 8.633 -9.808 -0.462 1.00 83.75 150 PHE A N 1
ATOM 1190 C CA . PHE A 1 150 ? 7.684 -9.722 -1.565 1.00 83.75 150 PHE A CA 1
ATOM 1191 C C . PHE A 1 150 ? 7.749 -8.329 -2.187 1.00 83.75 150 PHE A C 1
ATOM 1193 O O . PHE A 1 150 ? 7.011 -7.418 -1.803 1.00 83.75 150 PHE A O 1
ATOM 1200 N N . ASP A 1 151 ? 8.662 -8.157 -3.140 1.00 86.19 151 ASP A N 1
ATOM 1201 C CA . ASP A 1 151 ? 8.794 -6.932 -3.913 1.00 86.19 151 ASP A CA 1
ATOM 1202 C C . ASP A 1 151 ? 8.601 -7.153 -5.414 1.00 86.19 151 ASP A C 1
ATOM 1204 O O . ASP A 1 151 ? 8.884 -8.205 -5.979 1.00 86.19 151 ASP A O 1
ATOM 1208 N N . PHE A 1 152 ? 8.084 -6.124 -6.079 1.00 87.44 152 PHE A N 1
ATOM 1209 C CA . PHE A 1 152 ? 7.962 -6.114 -7.531 1.00 87.44 152 PHE A CA 1
ATOM 1210 C C . PHE A 1 152 ? 8.093 -4.698 -8.079 1.00 87.44 152 PHE A C 1
ATOM 1212 O O . PHE A 1 152 ? 7.796 -3.699 -7.416 1.00 87.44 152 PHE A O 1
ATOM 1219 N N . TYR A 1 153 ? 8.523 -4.608 -9.331 1.00 85.88 153 TYR A N 1
ATOM 1220 C CA . TYR A 1 153 ? 8.527 -3.373 -10.097 1.00 85.88 153 TYR A CA 1
ATOM 1221 C C . TYR A 1 153 ? 7.324 -3.346 -11.022 1.00 85.88 153 TYR A C 1
ATOM 1223 O O . TYR A 1 153 ? 7.095 -4.298 -11.759 1.00 85.88 153 TYR A O 1
ATOM 1231 N N . LEU A 1 154 ? 6.606 -2.226 -11.049 1.00 86.00 154 LEU A N 1
ATOM 1232 C CA . LEU A 1 154 ? 5.545 -1.985 -12.025 1.00 86.00 154 LEU A CA 1
ATOM 1233 C C . LEU A 1 154 ? 5.737 -0.617 -12.688 1.00 86.00 154 LEU A C 1
ATOM 1235 O O . LEU A 1 154 ? 5.874 0.418 -12.023 1.00 86.00 154 LEU A O 1
ATOM 1239 N N . CYS A 1 155 ? 5.724 -0.620 -14.020 1.00 84.69 155 CYS A N 1
ATOM 1240 C CA . CYS A 1 155 ? 5.665 0.576 -14.850 1.00 84.69 155 CYS A CA 1
ATOM 1241 C C . CYS A 1 155 ? 4.217 0.810 -15.289 1.00 84.69 155 CYS A C 1
ATOM 1243 O O . CYS A 1 155 ? 3.754 0.232 -16.264 1.00 84.69 155 CYS A O 1
ATOM 1245 N N . SER A 1 156 ? 3.469 1.638 -14.560 1.00 81.81 156 SER A N 1
ATOM 1246 C CA . SER A 1 156 ? 2.024 1.805 -14.784 1.00 81.81 156 SER A CA 1
ATOM 1247 C C . SER A 1 156 ? 1.631 2.847 -15.841 1.00 81.81 156 SER A C 1
ATOM 1249 O O . SER A 1 156 ? 0.446 3.002 -16.120 1.00 81.81 156 SER A O 1
ATOM 1251 N N . HIS A 1 157 ? 2.576 3.594 -16.414 1.00 78.25 157 HIS A N 1
ATOM 1252 C CA . HIS A 1 157 ? 2.288 4.696 -17.340 1.00 78.25 157 HIS A CA 1
ATOM 1253 C C . HIS A 1 157 ? 3.285 4.718 -18.497 1.00 78.25 157 HIS A C 1
ATOM 1255 O O . HIS A 1 157 ? 4.393 4.198 -18.392 1.00 78.25 157 HIS A O 1
ATOM 1261 N N . ALA A 1 158 ? 2.880 5.338 -19.604 1.00 75.56 158 ALA A N 1
ATOM 1262 C CA . ALA A 1 158 ? 3.729 5.485 -20.775 1.00 75.56 158 ALA A CA 1
ATOM 1263 C C . ALA A 1 158 ? 4.835 6.526 -20.533 1.00 75.56 158 ALA A C 1
ATOM 1265 O O . ALA A 1 158 ? 4.584 7.619 -20.017 1.00 75.56 158 ALA A O 1
ATOM 1266 N N . GLY A 1 159 ? 6.061 6.209 -20.953 1.00 67.69 159 GLY A N 1
ATOM 1267 C CA . GLY A 1 159 ? 7.198 7.127 -20.888 1.00 67.69 159 GLY A CA 1
ATOM 1268 C C . GLY A 1 159 ? 7.140 8.186 -21.991 1.00 67.69 159 GLY A C 1
ATOM 1269 O O . GLY A 1 159 ? 7.705 7.991 -23.066 1.00 67.69 159 GLY A O 1
ATOM 1270 N N . ILE A 1 160 ? 6.462 9.308 -21.733 1.00 64.38 160 ILE A N 1
ATOM 1271 C CA . ILE A 1 160 ? 6.170 10.348 -22.740 1.00 64.38 160 ILE A CA 1
ATOM 1272 C C . ILE A 1 160 ? 7.414 11.165 -23.150 1.00 64.38 160 ILE A C 1
ATOM 1274 O O . ILE A 1 160 ? 7.512 11.588 -24.300 1.00 64.38 160 ILE A O 1
ATOM 1278 N N . GLN A 1 161 ? 8.383 11.388 -22.254 1.00 60.41 161 GLN A N 1
ATOM 1279 C CA . GLN A 1 161 ? 9.498 12.317 -22.500 1.00 60.41 161 GLN A CA 1
ATOM 1280 C C . GLN A 1 161 ? 10.820 11.603 -22.842 1.00 60.41 161 GLN A C 1
ATOM 1282 O O . GLN A 1 161 ? 11.165 10.582 -22.252 1.00 60.41 161 GLN A O 1
ATOM 1287 N N . VAL A 1 162 ? 11.550 12.151 -23.825 1.00 47.59 162 VAL A N 1
ATOM 1288 C CA . VAL A 1 162 ? 12.627 11.478 -24.589 1.00 47.59 162 VAL A CA 1
ATOM 1289 C C . VAL A 1 162 ? 14.010 11.472 -23.909 1.00 47.59 162 VAL A C 1
ATOM 1291 O O . VAL A 1 162 ? 14.857 10.690 -24.311 1.00 47.59 162 VAL A O 1
ATOM 1294 N N . ASN A 1 163 ? 14.250 12.232 -22.833 1.00 41.09 163 ASN A N 1
ATOM 1295 C CA . ASN A 1 163 ? 15.595 12.352 -22.226 1.00 41.09 163 ASN A CA 1
ATOM 1296 C C . ASN A 1 163 ? 15.729 11.844 -20.785 1.00 41.09 163 ASN A C 1
ATOM 1298 O O . ASN A 1 163 ? 16.758 12.047 -20.144 1.00 41.09 163 ASN A O 1
ATOM 1302 N N . THR A 1 164 ? 14.725 11.157 -20.259 1.00 41.53 164 THR A N 1
ATOM 1303 C CA . THR A 1 164 ? 14.742 10.685 -18.874 1.00 41.53 164 THR A CA 1
ATOM 1304 C C . THR A 1 164 ? 14.747 9.166 -18.866 1.00 41.53 164 THR A C 1
ATOM 1306 O O . THR A 1 164 ? 13.698 8.531 -18.824 1.00 41.53 164 THR A O 1
ATOM 1309 N N . LEU A 1 165 ? 15.960 8.601 -18.931 1.00 42.38 165 LEU A N 1
ATOM 1310 C CA . LEU A 1 165 ? 16.302 7.200 -18.649 1.00 42.38 165 LEU A CA 1
ATOM 1311 C C . LEU A 1 165 ? 15.261 6.552 -17.724 1.00 42.38 165 LEU A C 1
ATOM 1313 O O . LEU A 1 165 ? 15.272 6.845 -16.530 1.00 42.38 165 LEU A O 1
ATOM 1317 N N . ALA A 1 166 ? 14.371 5.714 -18.269 1.00 41.91 166 ALA A N 1
ATOM 1318 C CA . ALA A 1 166 ? 13.400 4.883 -17.548 1.00 41.91 166 ALA A CA 1
ATOM 1319 C C . ALA A 1 166 ? 12.839 5.529 -16.258 1.00 41.91 166 ALA A C 1
ATOM 1321 O O . ALA A 1 166 ? 13.153 5.113 -15.138 1.00 41.91 166 ALA A O 1
ATOM 1322 N N . HIS A 1 167 ? 12.044 6.591 -16.410 1.00 43.97 167 HIS A N 1
ATOM 1323 C CA . HIS A 1 167 ? 11.453 7.298 -15.276 1.00 43.97 167 HIS A CA 1
ATOM 1324 C C . HIS A 1 167 ? 10.154 6.658 -14.769 1.00 43.97 167 HIS A C 1
ATOM 1326 O O . HIS A 1 167 ? 9.290 6.261 -15.542 1.00 43.97 167 HIS A O 1
ATOM 1332 N N . PHE A 1 168 ? 10.055 6.632 -13.434 1.00 47.31 168 PHE A N 1
ATOM 1333 C CA . PHE A 1 168 ? 8.934 6.199 -12.594 1.00 47.31 168 PHE A CA 1
ATOM 1334 C C . PHE A 1 168 ? 8.581 4.716 -12.681 1.00 47.31 168 PHE A C 1
ATOM 1336 O O . PHE A 1 168 ? 7.575 4.291 -13.242 1.00 47.31 168 PHE A O 1
ATOM 1343 N N . LYS A 1 169 ? 9.365 3.918 -11.976 1.00 52.69 169 LYS A N 1
ATOM 1344 C CA . LYS A 1 169 ? 8.877 2.627 -11.515 1.00 52.69 169 LYS A CA 1
ATOM 1345 C C . LYS A 1 169 ? 8.475 2.784 -10.075 1.00 52.69 169 LYS A C 1
ATOM 1347 O O . LYS A 1 169 ? 9.097 3.526 -9.320 1.00 52.69 169 LYS A O 1
ATOM 1352 N N . GLN A 1 170 ? 7.391 2.126 -9.738 1.00 57.34 170 GLN A N 1
ATOM 1353 C CA . GLN A 1 170 ? 7.021 1.939 -8.359 1.00 57.34 170 GLN A CA 1
ATOM 1354 C C . GLN A 1 170 ? 7.600 0.585 -7.979 1.00 57.34 170 GLN A C 1
ATOM 1356 O O . GLN A 1 170 ? 7.193 -0.429 -8.545 1.00 57.34 170 GLN A O 1
ATOM 1361 N N . LYS A 1 171 ? 8.615 0.593 -7.111 1.00 66.88 171 LYS A N 1
ATOM 1362 C CA . LYS A 1 171 ? 8.975 -0.608 -6.367 1.00 66.88 171 LYS A CA 1
ATOM 1363 C C . LYS A 1 171 ? 7.947 -0.737 -5.256 1.00 66.88 171 LYS A C 1
ATOM 1365 O O . LYS A 1 171 ? 7.815 0.181 -4.444 1.00 66.88 171 LYS A O 1
ATOM 1370 N N . PHE A 1 172 ? 7.174 -1.806 -5.312 1.00 69.56 172 PHE A N 1
ATOM 1371 C CA . PHE A 1 172 ? 6.203 -2.150 -4.294 1.00 69.56 172 PHE A CA 1
ATOM 1372 C C . PHE A 1 172 ? 6.852 -3.155 -3.351 1.00 69.56 172 PHE A C 1
ATOM 1374 O O . PHE A 1 172 ? 7.432 -4.116 -3.838 1.00 69.56 172 PHE A O 1
ATOM 1381 N N . PHE A 1 173 ? 6.762 -2.924 -2.046 1.00 63.44 173 PHE A N 1
ATOM 1382 C CA . PHE A 1 173 ? 7.108 -3.900 -1.010 1.00 63.44 173 PHE A CA 1
ATOM 1383 C C . PHE A 1 173 ? 5.825 -4.229 -0.261 1.00 63.44 173 PHE A C 1
ATOM 1385 O O . PHE A 1 173 ? 5.175 -3.289 0.199 1.00 63.44 173 PHE A O 1
ATOM 1392 N N . VAL A 1 174 ? 5.440 -5.501 -0.189 1.00 56.03 174 VAL A N 1
ATOM 1393 C CA . VAL A 1 174 ? 4.205 -5.967 0.475 1.00 56.03 174 VAL A CA 1
ATOM 1394 C C . VAL A 1 174 ? 4.518 -6.627 1.811 1.00 56.03 174 VAL A C 1
ATOM 1396 O O . VAL A 1 174 ? 5.558 -7.315 1.895 1.00 56.03 174 VAL A O 1
#

Foldseek 3Di:
DDPPPPPDDDDDDDDDLDPPPPPPPDDDDDDDDDPPPLVSLADPCLLVVLLVVQVVCCVVPVDRALEAEAEAEDDDPVCCVVRVVVNVVSNQNSQCVVPVPRDHHYHYKYWYQDDDDFDADPDQVQQDDLQRHHDAQDKAQDDPDDPPFRWIWGRHDDPPDNPDGRGTIIIITD

Sequence (174 aa):
MDGHPSRYCATVRVQTSRQDISQVSACPPPPTHQEQLFSQEVIQDLTNMVRELLIQFYKSTRFKPTRIIYYRGGVSEGQMKQVAWPELIAIRKACISLEEDYRPGITYIVVQKRHHTRLFCSDKAERVGKSGNVPAGTTVDSTITHPSEFDFYLCSHAGIQVNTLAHFKQKFFV

Organism: NCBI:txid8208

Nearest PDB structures (foldseek):
  6oon-assembly1_A  TM=9.196E-01  e=1.940E-19  Homo sapiens
  6mfn-assembly1_A  TM=9.773E-01  e=6.044E-17  Homo sapiens
  5t7b-assembly1_A  TM=9.784E-01  e=6.886E-17  Homo sapiens
  4w5o-assembly1_A  TM=9.765E-01  e=8.939E-17  Homo sapiens
  5js1-assembly1_A  TM=9.702E-01  e=1.087E-16  Homo sapiens